Protein AF-S4P3V8-F1 (afdb_monomer)

Foldseek 3Di:
DDDDPDDPDDALVNLVVQLVVLVPPPDLVVSVVSLLVSLLVQQVVDDQVPDDLVCLVVVLVPGRNNVNVVVCVVVVHDCVSRPDPLVCNLPPPSCVVVNVDVSSVSSSVVSVVVVVVVVVVVVVVD

InterPro domains:
  IPR037624 Nuclear pore complex protein Nup133-like [PTHR13405] (1-109)

pLDDT: mean 87.95, std 13.76, range [42.38, 97.44]

Secondary structure (DSSP, 8-state):
--S-SS-----HHHHHHHHHHHTT---HHHHHHHHHHHHHHHHTTS--TT--TTSHHHHHHHSHHHHHHHHHHHTT--HHHHSPPHHHHHH-GGGHHHHT-HHHHHHHHHHHHHHHHHHHHHHHT-

Structure (mmCIF, N/CA/C/O backbone):
data_AF-S4P3V8-F1
#
_entry.id   AF-S4P3V8-F1
#
loop_
_atom_site.group_PDB
_atom_site.id
_atom_site.type_symbol
_atom_site.label_atom_id
_atom_site.label_alt_id
_atom_site.label_comp_id
_atom_site.label_asym_id
_atom_site.label_entity_id
_atom_site.label_seq_id
_atom_site.pdbx_PDB_ins_code
_atom_site.Cartn_x
_atom_site.Cartn_y
_atom_site.Cartn_z
_atom_site.occupancy
_atom_site.B_iso_or_equiv
_atom_site.auth_seq_id
_atom_site.auth_comp_id
_atom_site.auth_asym_id
_atom_site.auth_atom_id
_atom_site.pdbx_PDB_model_num
ATOM 1 N N . MET A 1 1 ? -31.208 15.461 -17.824 1.00 51.72 1 MET A N 1
ATOM 2 C CA . MET A 1 1 ? -31.104 14.233 -17.012 1.00 51.72 1 MET A CA 1
ATOM 3 C C . MET A 1 1 ? -30.528 13.162 -17.915 1.00 51.72 1 MET A C 1
ATOM 5 O O . MET A 1 1 ? -31.293 12.668 -18.715 1.00 51.72 1 MET A O 1
ATOM 9 N N . TYR A 1 2 ? -29.209 12.944 -17.899 1.00 42.38 2 TYR A N 1
ATOM 10 C CA . TYR A 1 2 ? -28.484 11.783 -18.448 1.00 42.38 2 TYR A CA 1
ATOM 11 C C . TYR A 1 2 ? -26.975 12.079 -18.335 1.00 42.38 2 TYR A C 1
ATOM 13 O O . TYR A 1 2 ? -26.560 13.144 -18.779 1.00 42.38 2 TYR A O 1
ATOM 21 N N . ILE A 1 3 ? -26.213 11.119 -17.784 1.00 50.22 3 ILE A N 1
ATOM 22 C CA . ILE A 1 3 ? -24.736 11.035 -17.735 1.00 50.22 3 ILE A CA 1
ATOM 23 C C . ILE A 1 3 ? -24.127 12.077 -16.775 1.00 50.22 3 ILE A C 1
ATOM 25 O O . ILE A 1 3 ? -24.077 13.255 -17.083 1.00 50.22 3 ILE A O 1
ATOM 29 N N . ASP A 1 4 ? -23.790 11.751 -15.527 1.00 47.47 4 ASP A N 1
ATOM 30 C CA . ASP A 1 4 ? -22.412 11.346 -15.214 1.00 47.47 4 ASP A CA 1
ATOM 31 C C . ASP A 1 4 ? -22.284 10.833 -13.759 1.00 47.47 4 ASP A C 1
ATOM 33 O O . ASP A 1 4 ? -21.608 11.408 -12.912 1.00 47.47 4 ASP A O 1
ATOM 37 N N . SER A 1 5 ? -23.008 9.771 -13.406 1.00 44.41 5 SER A N 1
ATOM 38 C CA . SER A 1 5 ? -22.823 9.092 -12.111 1.00 44.41 5 SER A CA 1
ATOM 39 C C . SER A 1 5 ? -21.960 7.829 -12.227 1.00 44.41 5 SER A C 1
ATOM 41 O O . SER A 1 5 ? -21.921 7.036 -11.291 1.00 44.41 5 SER A O 1
ATOM 43 N N . ALA A 1 6 ? -21.307 7.612 -13.377 1.00 44.28 6 A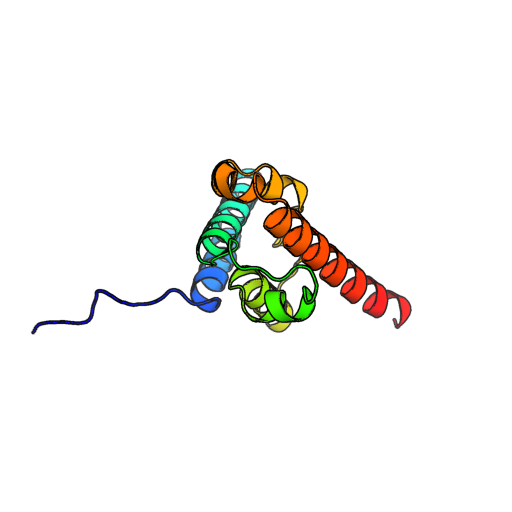LA A N 1
ATOM 44 C CA . ALA A 1 6 ? -20.673 6.339 -13.735 1.00 44.28 6 ALA A CA 1
ATOM 45 C C . ALA A 1 6 ? -19.133 6.347 -13.725 1.00 44.28 6 ALA A C 1
ATOM 47 O O . ALA A 1 6 ? -18.540 5.280 -13.847 1.00 44.28 6 ALA A O 1
ATOM 48 N N . SER A 1 7 ? -18.466 7.489 -13.539 1.00 51.22 7 SER A N 1
ATOM 49 C CA . SER A 1 7 ? -16.995 7.540 -13.566 1.00 51.22 7 SER A CA 1
ATOM 50 C C . SER A 1 7 ? -16.397 8.397 -12.459 1.00 51.22 7 SER A C 1
ATOM 52 O O . SER A 1 7 ? -15.510 9.211 -12.700 1.00 51.22 7 SER A O 1
ATOM 54 N N . ARG A 1 8 ? -16.834 8.210 -11.210 1.00 58.62 8 ARG A N 1
ATOM 55 C CA . ARG A 1 8 ? -16.026 8.695 -10.087 1.00 58.62 8 ARG A CA 1
ATOM 56 C C . ARG A 1 8 ? -14.835 7.746 -9.934 1.00 58.62 8 ARG A C 1
ATOM 58 O O . ARG A 1 8 ? -14.951 6.703 -9.294 1.00 58.62 8 ARG A O 1
ATOM 65 N N . SER A 1 9 ? -13.724 8.059 -10.602 1.00 75.31 9 SER A N 1
ATOM 66 C CA . SER A 1 9 ? -12.453 7.364 -10.389 1.00 75.31 9 SER A CA 1
ATOM 67 C C . SER A 1 9 ? -12.076 7.505 -8.919 1.00 75.31 9 SER A C 1
ATOM 69 O O . SER A 1 9 ? -12.047 8.625 -8.406 1.00 75.31 9 SER A O 1
ATOM 71 N N . LEU A 1 10 ? -11.831 6.384 -8.241 1.00 86.56 10 LEU A N 1
ATOM 72 C CA . LEU A 1 10 ? -11.329 6.428 -6.872 1.00 86.56 10 LEU A CA 1
ATOM 73 C C . LEU A 1 10 ? -9.954 7.092 -6.861 1.00 86.56 10 LEU A C 1
ATOM 75 O O . LEU A 1 10 ? -9.125 6.831 -7.733 1.00 86.56 10 LEU A O 1
ATOM 79 N N . THR A 1 11 ? -9.747 7.931 -5.860 1.00 92.75 11 THR A N 1
ATOM 80 C CA . THR A 1 11 ? -8.481 8.603 -5.571 1.00 92.75 11 THR A CA 1
ATOM 81 C C . THR A 1 11 ? -7.890 8.059 -4.277 1.00 92.75 11 THR A C 1
ATOM 83 O O . THR A 1 11 ? -8.594 7.449 -3.468 1.00 92.75 11 THR A O 1
ATOM 86 N N . GLU A 1 12 ? -6.616 8.336 -4.032 1.00 93.81 12 GLU A N 1
ATOM 87 C CA . GLU A 1 12 ? -5.928 8.072 -2.770 1.00 93.81 12 GLU A CA 1
ATOM 88 C C . GLU A 1 12 ? -6.706 8.631 -1.562 1.00 93.81 12 GLU A C 1
ATOM 90 O O . GLU A 1 12 ? -6.782 7.986 -0.519 1.00 93.81 12 GLU A O 1
ATOM 95 N N . TYR A 1 13 ? -7.410 9.758 -1.715 1.00 95.00 13 TYR A N 1
ATOM 96 C CA . TYR A 1 13 ? -8.252 10.336 -0.664 1.00 95.00 13 TYR A CA 1
ATOM 97 C C . TYR A 1 13 ? -9.471 9.478 -0.313 1.00 95.00 13 TYR A C 1
ATOM 99 O O . TYR A 1 13 ? -9.930 9.496 0.830 1.00 95.00 13 TYR A O 1
ATOM 107 N N . ASP A 1 14 ? -10.031 8.746 -1.276 1.00 95.62 14 ASP A N 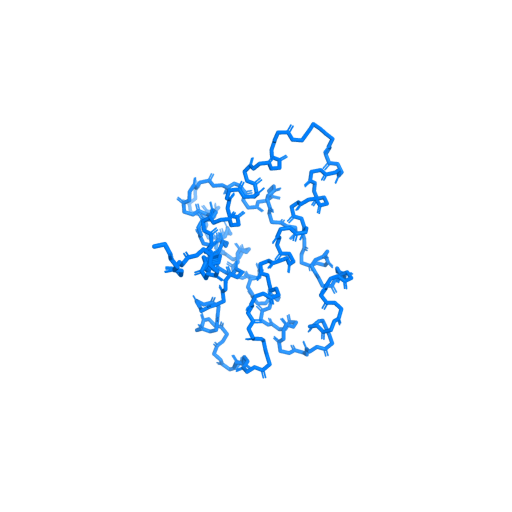1
ATOM 108 C CA . ASP A 1 14 ? -11.164 7.854 -1.021 1.00 95.62 14 ASP A CA 1
ATOM 109 C C . ASP A 1 14 ? -10.711 6.623 -0.226 1.00 95.62 14 ASP A C 1
ATOM 111 O O . ASP A 1 14 ? -11.390 6.214 0.719 1.00 95.62 14 ASP A O 1
ATOM 115 N N . TYR A 1 15 ? -9.526 6.092 -0.537 1.00 96.00 15 TYR A N 1
ATOM 116 C CA . TYR A 1 15 ? -8.904 5.024 0.245 1.00 96.00 15 TYR A CA 1
ATOM 117 C C . TYR A 1 15 ? -8.465 5.504 1.631 1.00 96.00 15 TYR A C 1
ATOM 119 O O . TYR A 1 15 ? -8.706 4.807 2.614 1.00 96.00 15 TYR A O 1
ATOM 127 N N . LYS A 1 16 ? -7.922 6.722 1.747 1.00 96.12 16 LYS A N 1
ATOM 128 C CA . LYS A 1 16 ? -7.586 7.332 3.040 1.00 96.12 16 LYS A CA 1
ATOM 129 C C . LYS A 1 16 ? -8.810 7.445 3.945 1.00 96.12 16 LYS A C 1
ATOM 131 O O . LYS A 1 16 ? -8.748 7.044 5.100 1.00 96.12 16 LYS A O 1
ATOM 136 N N . LYS A 1 17 ? -9.950 7.897 3.413 1.00 95.81 17 LYS A N 1
ATOM 137 C CA . LYS A 1 17 ? -11.216 7.907 4.167 1.00 95.81 17 LYS A CA 1
ATOM 138 C C . LYS A 1 17 ? -11.637 6.505 4.591 1.00 95.81 17 LYS A C 1
ATOM 140 O O . LYS A 1 17 ? -12.140 6.340 5.694 1.00 95.81 17 LYS A O 1
ATOM 145 N N . ALA A 1 18 ? -11.461 5.502 3.730 1.00 96.69 18 ALA A N 1
ATOM 146 C CA . ALA A 1 18 ? -11.769 4.121 4.087 1.00 96.69 18 ALA A CA 1
ATOM 147 C C . ALA A 1 18 ? -10.880 3.617 5.237 1.00 96.69 18 ALA A C 1
ATOM 149 O O . ALA A 1 18 ? -11.408 2.973 6.139 1.00 96.69 18 ALA A O 1
ATOM 150 N N . LEU A 1 19 ? -9.584 3.962 5.247 1.00 96.44 19 LEU A N 1
ATOM 151 C CA . LEU A 1 19 ? -8.681 3.690 6.373 1.00 96.44 19 LEU A CA 1
ATOM 152 C C . LEU A 1 19 ? -9.151 4.400 7.648 1.00 96.44 19 LEU A C 1
ATOM 154 O O . LEU A 1 19 ? -9.306 3.744 8.673 1.00 96.44 19 LEU A O 1
ATOM 158 N N . ASP A 1 20 ? -9.480 5.688 7.569 1.00 95.19 20 ASP A N 1
ATOM 159 C CA . ASP A 1 20 ? -9.942 6.477 8.723 1.00 95.19 20 ASP A CA 1
ATOM 160 C C . ASP A 1 20 ? -11.239 5.913 9.326 1.00 95.19 20 ASP A C 1
ATOM 162 O O . ASP A 1 20 ? -11.459 5.942 10.535 1.00 95.19 20 ASP A O 1
ATOM 166 N N . LEU A 1 21 ? -12.110 5.339 8.491 1.00 96.38 21 LEU A N 1
ATOM 167 C CA . LEU A 1 21 ? -13.326 4.676 8.958 1.00 96.38 21 LEU A CA 1
ATOM 168 C C . LEU A 1 21 ? -13.043 3.383 9.739 1.00 96.38 21 LEU A C 1
ATOM 170 O O . LEU A 1 21 ? -13.881 2.978 10.549 1.00 96.38 21 LEU A O 1
ATOM 174 N N . THR A 1 22 ? -11.889 2.739 9.532 1.00 96.06 22 THR A N 1
ATOM 175 C CA . THR A 1 22 ? -11.516 1.537 10.296 1.00 96.06 22 THR A CA 1
ATOM 176 C C . THR A 1 22 ? -11.239 1.850 11.765 1.00 96.06 22 THR A C 1
ATOM 178 O O . THR A 1 22 ? -11.510 1.010 12.619 1.00 96.06 22 THR A O 1
ATOM 181 N N . ASP A 1 23 ? -10.823 3.072 12.103 1.00 94.00 23 ASP A N 1
ATOM 182 C CA . ASP A 1 23 ? -10.496 3.450 13.484 1.00 94.00 23 ASP A CA 1
ATOM 183 C C . ASP A 1 23 ? -11.715 3.419 14.423 1.00 94.00 23 ASP A C 1
ATOM 185 O O . ASP A 1 23 ? -11.577 3.258 15.636 1.00 94.00 23 ASP A O 1
ATOM 189 N N . PHE A 1 24 ? -12.933 3.484 13.873 1.00 95.75 24 PHE A N 1
ATOM 190 C CA . PHE A 1 24 ? -14.178 3.350 14.638 1.00 95.75 24 PHE A CA 1
ATOM 191 C C . PHE A 1 24 ? -14.547 1.894 14.965 1.00 95.75 24 PHE A C 1
ATOM 193 O O . PHE A 1 24 ? -15.458 1.646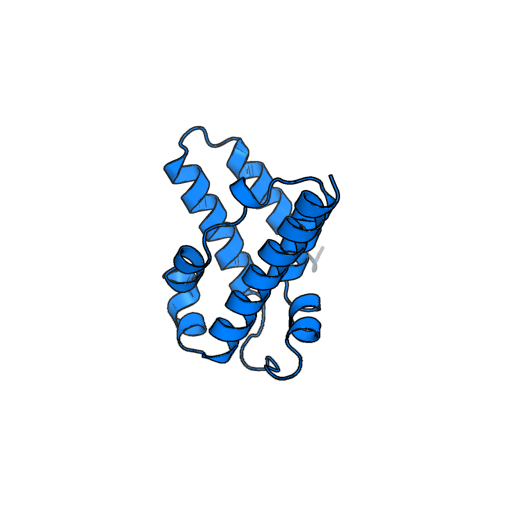 15.761 1.00 95.75 24 PHE A O 1
ATOM 200 N N . VAL A 1 25 ? -13.866 0.918 14.361 1.00 96.75 25 VAL A N 1
ATOM 201 C CA . VAL A 1 25 ? -14.067 -0.509 14.632 1.00 96.75 25 VAL A CA 1
ATOM 202 C C . VAL A 1 25 ? -13.382 -0.839 15.951 1.00 96.75 25 VAL A C 1
ATOM 204 O O . VAL A 1 25 ? -12.175 -0.690 16.059 1.00 96.75 25 VAL A O 1
ATOM 207 N N . GLN A 1 26 ? -14.135 -1.264 16.968 1.00 95.75 26 GLN A N 1
ATOM 208 C CA . GLN A 1 26 ? -13.587 -1.541 18.308 1.00 95.75 26 GLN A CA 1
ATOM 209 C C . GLN A 1 26 ? -12.759 -2.831 18.365 1.00 95.75 26 GLN A C 1
ATOM 211 O O . GLN A 1 26 ? -11.786 -2.913 19.109 1.00 95.75 26 GLN A O 1
ATOM 216 N N . ASP A 1 27 ? -13.155 -3.825 17.576 1.00 97.44 27 ASP A N 1
ATOM 217 C CA . ASP A 1 27 ? -12.467 -5.106 17.456 1.00 97.44 27 ASP A CA 1
ATOM 218 C C . ASP A 1 27 ? -11.167 -4.927 16.657 1.00 97.44 27 ASP A C 1
ATOM 220 O O . ASP A 1 27 ? -11.207 -4.493 15.505 1.00 97.44 27 ASP A O 1
ATOM 224 N N . MET A 1 28 ? -10.025 -5.208 17.290 1.00 94.50 28 MET A N 1
ATOM 225 C CA . MET A 1 28 ? -8.703 -4.980 16.698 1.00 94.50 28 MET A CA 1
ATOM 226 C C . MET A 1 28 ? -8.435 -5.896 15.504 1.00 94.50 28 MET A C 1
ATOM 228 O O . MET A 1 28 ? -8.017 -5.409 14.462 1.00 94.50 28 MET A O 1
ATOM 232 N N . GLU A 1 29 ? -8.746 -7.187 15.619 1.00 95.19 29 GLU A N 1
ATOM 233 C CA . GLU A 1 29 ? -8.531 -8.159 14.542 1.00 95.19 29 GLU A CA 1
ATOM 234 C C . GLU A 1 29 ? -9.358 -7.771 13.314 1.00 95.19 29 GLU A C 1
ATOM 236 O O . GLU A 1 29 ? -8.840 -7.631 12.207 1.00 95.19 29 GLU A O 1
ATOM 241 N N . ARG A 1 30 ? -10.637 -7.444 13.527 1.00 95.75 30 ARG A N 1
ATOM 242 C CA . ARG A 1 30 ? -11.508 -6.973 12.449 1.00 95.75 30 ARG A CA 1
ATOM 243 C C . ARG A 1 30 ?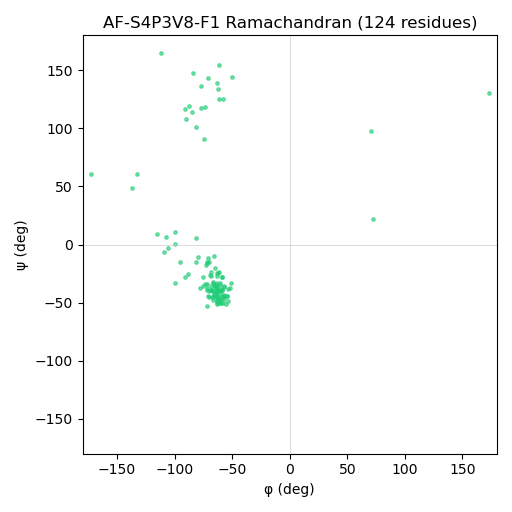 -11.045 -5.642 11.856 1.00 95.75 30 ARG A C 1
ATOM 245 O O . ARG A 1 30 ? -11.253 -5.400 10.665 1.00 95.75 30 ARG A O 1
ATOM 252 N N . ARG A 1 31 ? -10.488 -4.743 12.671 1.00 96.44 31 ARG A N 1
ATOM 253 C CA . ARG A 1 31 ? -9.935 -3.468 12.199 1.00 96.44 31 ARG A CA 1
ATOM 254 C C . ARG A 1 31 ? -8.762 -3.719 11.258 1.00 96.44 31 ARG A C 1
ATOM 256 O O . ARG A 1 31 ? -8.747 -3.155 10.164 1.00 96.44 31 ARG A O 1
ATOM 263 N N . ASP A 1 32 ? -7.838 -4.584 11.652 1.00 95.50 32 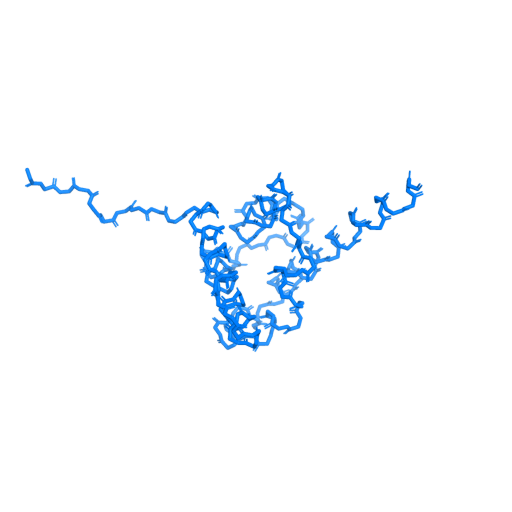ASP A N 1
ATOM 264 C CA . ASP A 1 32 ? -6.638 -4.893 10.877 1.00 95.50 32 ASP A CA 1
ATOM 265 C C . ASP A 1 32 ? -6.984 -5.646 9.584 1.00 95.50 32 ASP A C 1
ATOM 267 O O . ASP A 1 32 ? -6.496 -5.281 8.512 1.00 95.50 32 ASP A O 1
ATOM 271 N N . GLU A 1 33 ? -7.948 -6.574 9.624 1.00 95.94 33 GLU A N 1
ATOM 272 C CA . GLU A 1 33 ? -8.505 -7.199 8.416 1.00 95.94 33 GLU A CA 1
ATOM 273 C C . GLU A 1 33 ? -9.087 -6.166 7.436 1.00 95.94 33 GLU A C 1
ATOM 275 O O . GLU A 1 33 ? -8.884 -6.248 6.221 1.00 95.94 33 GLU A O 1
ATOM 280 N N . LEU A 1 34 ? -9.844 -5.185 7.939 1.00 96.88 34 LEU A N 1
ATOM 281 C CA . LEU A 1 34 ? -10.433 -4.145 7.096 1.00 96.88 34 LEU A CA 1
ATOM 282 C C . LEU A 1 34 ? -9.361 -3.233 6.499 1.00 96.88 34 LEU A C 1
ATOM 284 O O . LEU A 1 34 ? -9.464 -2.887 5.321 1.00 96.88 34 LEU A O 1
ATOM 288 N N . ARG A 1 35 ? -8.326 -2.885 7.267 1.00 97.00 35 ARG A N 1
ATOM 289 C CA . ARG A 1 35 ? -7.179 -2.117 6.766 1.00 97.00 35 ARG A CA 1
ATOM 290 C C . ARG A 1 35 ? -6.473 -2.876 5.650 1.00 97.00 35 ARG A C 1
ATOM 292 O O . ARG A 1 35 ? -6.323 -2.320 4.561 1.00 97.00 35 ARG A O 1
ATOM 299 N N . LEU A 1 36 ? -6.146 -4.154 5.858 1.00 97.19 36 LEU A N 1
ATOM 300 C CA . LEU A 1 36 ? -5.541 -5.005 4.829 1.00 97.19 36 LEU A CA 1
ATOM 301 C C . LEU A 1 36 ? -6.385 -5.029 3.549 1.00 97.19 36 LEU A C 1
ATOM 303 O O . LEU A 1 36 ? -5.856 -4.842 2.452 1.00 97.19 36 LEU A O 1
ATOM 307 N N . ARG A 1 37 ? -7.710 -5.165 3.669 1.00 96.81 37 ARG A N 1
ATOM 308 C CA . ARG A 1 37 ? -8.622 -5.136 2.513 1.00 96.81 37 ARG A CA 1
ATOM 309 C C . ARG A 1 37 ? -8.605 -3.806 1.769 1.00 96.81 37 ARG A C 1
ATOM 311 O O . ARG A 1 37 ? -8.673 -3.810 0.539 1.00 96.81 37 ARG A O 1
ATOM 318 N N . VAL A 1 38 ? -8.531 -2.678 2.478 1.00 97.00 38 VAL A N 1
ATOM 319 C CA . VAL A 1 38 ? -8.431 -1.347 1.857 1.00 97.00 38 VAL A CA 1
ATOM 320 C C . VAL A 1 38 ? -7.128 -1.230 1.064 1.00 97.00 38 VAL A C 1
ATOM 322 O O . VAL A 1 38 ? -7.171 -0.835 -0.102 1.00 97.00 38 VAL A O 1
ATOM 325 N N . TRP A 1 39 ? -5.999 -1.658 1.634 1.00 97.00 39 TRP A N 1
ATOM 326 C CA . TRP A 1 39 ? -4.707 -1.677 0.941 1.00 97.00 39 TRP A CA 1
ATOM 327 C C . TRP A 1 39 ? -4.701 -2.615 -0.271 1.00 97.00 39 TRP A C 1
ATOM 329 O O . TRP A 1 39 ? -4.312 -2.200 -1.361 1.00 97.00 39 TRP A O 1
ATOM 339 N N . CYS A 1 40 ? -5.238 -3.831 -0.148 1.00 96.50 40 CYS A N 1
ATOM 340 C CA . CYS A 1 40 ? -5.364 -4.758 -1.277 1.00 96.50 40 CYS A CA 1
ATOM 341 C C . CYS A 1 40 ? -6.286 -4.209 -2.379 1.00 96.50 40 CYS A C 1
ATOM 343 O O . CYS A 1 40 ? -6.053 -4.406 -3.572 1.00 96.50 40 CYS A O 1
ATOM 345 N N . ALA A 1 41 ? -7.363 -3.512 -2.011 1.00 95.19 41 ALA A N 1
ATOM 346 C CA . ALA A 1 41 ? -8.237 -2.842 -2.971 1.00 95.19 41 ALA A CA 1
ATOM 347 C C . ALA A 1 41 ? -7.572 -1.633 -3.644 1.00 95.19 41 ALA A C 1
ATOM 349 O O . ALA A 1 41 ? -7.970 -1.280 -4.754 1.00 95.19 41 ALA A O 1
ATOM 350 N N . CYS A 1 42 ? -6.605 -0.998 -2.982 1.00 94.88 42 CYS A N 1
ATOM 351 C CA . CYS A 1 42 ? -5.778 0.063 -3.542 1.00 94.88 42 CYS A CA 1
ATOM 352 C C . CYS A 1 42 ? -4.783 -0.517 -4.558 1.00 94.88 42 CYS A C 1
ATOM 354 O O . CYS A 1 42 ? -4.817 -0.140 -5.724 1.00 94.88 42 CYS A O 1
ATOM 356 N N . ILE A 1 43 ? -4.014 -1.535 -4.157 1.00 95.19 43 ILE A N 1
ATOM 357 C CA . ILE A 1 43 ? -3.013 -2.218 -4.992 1.00 95.19 43 ILE A CA 1
ATOM 358 C C . ILE A 1 43 ? -3.610 -2.737 -6.304 1.00 95.19 43 ILE A C 1
ATOM 360 O O . ILE A 1 43 ? -3.034 -2.550 -7.370 1.00 95.19 43 ILE A O 1
ATOM 364 N N . ARG A 1 44 ? -4.794 -3.357 -6.262 1.00 93.69 44 ARG A N 1
ATOM 365 C CA . ARG A 1 44 ? -5.447 -3.912 -7.464 1.00 93.69 44 ARG A CA 1
ATOM 366 C C . ARG A 1 44 ? -5.885 -2.873 -8.494 1.00 93.69 44 ARG A C 1
ATOM 368 O O . ARG A 1 44 ? -6.340 -3.256 -9.569 1.00 93.69 44 ARG A O 1
ATOM 375 N N . ARG A 1 45 ? -5.848 -1.579 -8.166 1.00 91.31 45 ARG A N 1
ATOM 376 C CA . ARG A 1 45 ? -6.175 -0.524 -9.135 1.00 91.31 45 ARG A CA 1
ATOM 377 C C . ARG A 1 45 ? -5.069 -0.290 -10.138 1.00 91.31 45 ARG A C 1
ATOM 379 O O . ARG A 1 45 ? -5.367 0.170 -11.237 1.00 91.31 45 ARG A O 1
ATOM 386 N N . ASP A 1 46 ? -3.840 -0.559 -9.739 1.00 91.12 46 ASP A N 1
ATOM 387 C CA . ASP A 1 46 ? -2.687 -0.292 -10.567 1.00 91.12 46 ASP A CA 1
ATOM 388 C C . ASP A 1 46 ? -2.446 -1.435 -11.551 1.00 91.12 46 ASP A C 1
ATOM 390 O O . ASP A 1 46 ? -2.699 -2.607 -11.261 1.00 91.12 46 ASP A O 1
ATOM 394 N N . ASP A 1 47 ? -1.922 -1.081 -12.722 1.00 89.69 47 ASP A N 1
ATOM 395 C CA . ASP A 1 47 ? -1.333 -2.060 -13.623 1.00 89.69 47 ASP A CA 1
ATOM 396 C C . ASP A 1 47 ? 0.125 -2.303 -13.213 1.00 89.69 47 ASP A C 1
ATOM 398 O O . ASP A 1 47 ? 0.986 -1.414 -13.271 1.00 89.69 47 ASP A O 1
ATOM 402 N N . TRP A 1 48 ? 0.384 -3.528 -12.764 1.00 91.50 48 TRP A N 1
ATOM 403 C CA . TRP A 1 48 ? 1.704 -4.002 -12.351 1.00 91.50 48 TRP A CA 1
ATOM 404 C C . TRP A 1 48 ? 2.437 -4.738 -13.474 1.00 91.50 48 TRP A C 1
ATOM 406 O O . TRP A 1 48 ? 3.653 -4.926 -13.414 1.00 91.50 48 TRP A O 1
ATOM 416 N N . SER A 1 49 ? 1.715 -5.124 -14.531 1.00 87.62 49 SER A N 1
ATOM 417 C CA . SER A 1 49 ? 2.244 -5.942 -15.621 1.00 87.62 49 SER A CA 1
ATOM 418 C C . SER A 1 49 ? 3.240 -5.195 -16.510 1.00 87.62 49 SER A C 1
ATOM 420 O O . SER A 1 49 ? 3.946 -5.819 -17.304 1.00 87.62 49 SER A O 1
ATOM 422 N N . THR A 1 50 ? 3.333 -3.874 -16.368 1.00 87.06 50 THR A N 1
ATOM 423 C CA . THR A 1 50 ? 4.248 -3.006 -17.117 1.00 87.06 50 THR A CA 1
ATOM 424 C C . THR A 1 50 ? 5.294 -2.332 -16.229 1.00 87.06 50 THR A C 1
ATOM 426 O O . THR A 1 50 ? 6.010 -1.461 -16.717 1.00 87.06 50 THR A O 1
ATOM 429 N N . CYS A 1 51 ? 5.402 -2.712 -14.949 1.00 90.00 51 CYS A N 1
ATOM 430 C CA . CYS A 1 51 ? 6.356 -2.095 -14.028 1.00 90.00 51 CYS A CA 1
ATOM 431 C C . CYS A 1 51 ? 7.807 -2.302 -14.470 1.00 90.00 51 CYS A C 1
ATOM 433 O O . CYS A 1 51 ? 8.237 -3.424 -14.766 1.00 90.00 51 CYS A O 1
ATOM 435 N N . ARG A 1 52 ? 8.577 -1.214 -14.431 1.00 89.62 52 ARG A N 1
ATOM 436 C CA . ARG A 1 52 ? 10.017 -1.188 -14.683 1.00 89.62 52 ARG A CA 1
ATOM 437 C C . ARG A 1 52 ? 10.801 -1.405 -13.393 1.00 89.62 52 ARG A C 1
ATOM 439 O O . ARG A 1 52 ? 10.873 -0.539 -12.528 1.00 89.62 52 ARG A O 1
ATOM 446 N N . VAL A 1 53 ? 11.406 -2.582 -13.267 1.00 89.81 53 VAL A N 1
ATOM 447 C CA . VAL A 1 53 ? 12.224 -2.955 -12.097 1.00 89.81 53 VAL A CA 1
ATOM 448 C C . VAL A 1 53 ? 13.576 -2.236 -12.042 1.00 89.81 53 VAL A C 1
ATOM 450 O O . VAL A 1 53 ? 14.203 -2.201 -10.991 1.00 89.81 53 VAL A O 1
ATOM 453 N N . ASP A 1 54 ? 14.032 -1.667 -13.157 1.00 91.38 54 ASP A N 1
ATOM 454 C CA . ASP A 1 54 ? 15.259 -0.871 -13.274 1.00 91.38 54 ASP A CA 1
ATOM 455 C C . ASP A 1 54 ? 15.084 0.587 -12.818 1.00 91.38 54 ASP A C 1
ATOM 457 O O . ASP A 1 54 ? 16.076 1.261 -12.544 1.00 91.38 54 ASP A O 1
ATOM 461 N N . ALA A 1 55 ? 13.840 1.054 -12.681 1.00 91.94 55 ALA A N 1
ATOM 462 C CA . ALA A 1 55 ? 13.491 2.380 -12.173 1.00 91.94 55 ALA A CA 1
ATOM 463 C C . ALA A 1 55 ? 12.377 2.293 -11.104 1.00 91.94 55 ALA A C 1
ATOM 465 O O . ALA A 1 55 ? 11.292 2.847 -11.290 1.00 91.94 55 ALA A O 1
ATOM 466 N N . PRO A 1 56 ? 12.612 1.592 -9.976 1.00 90.56 56 PRO A N 1
ATOM 467 C CA . PRO A 1 56 ? 11.561 1.297 -9.002 1.00 90.56 56 PRO A CA 1
ATOM 468 C C . PRO A 1 56 ? 11.018 2.551 -8.306 1.00 90.56 56 PRO A C 1
ATOM 470 O O . PRO A 1 56 ? 9.820 2.633 -8.060 1.00 90.56 56 PRO A O 1
ATOM 473 N N . ALA A 1 57 ? 11.870 3.549 -8.048 1.00 89.81 57 ALA A N 1
ATOM 474 C CA . ALA A 1 57 ? 11.458 4.818 -7.448 1.00 89.81 57 ALA A CA 1
ATOM 475 C C . ALA A 1 57 ? 10.480 5.604 -8.341 1.00 89.81 57 ALA A C 1
ATOM 477 O O . ALA A 1 57 ? 9.537 6.204 -7.829 1.00 89.81 57 ALA A O 1
ATOM 478 N N . ASP A 1 58 ? 10.671 5.561 -9.664 1.00 90.44 58 ASP A N 1
ATOM 479 C CA . ASP A 1 58 ? 9.762 6.203 -10.618 1.00 90.44 58 ASP A CA 1
ATOM 480 C C . ASP A 1 58 ? 8.422 5.460 -10.658 1.00 90.44 58 ASP A C 1
ATOM 482 O O . ASP A 1 58 ? 7.366 6.083 -10.594 1.00 90.44 58 ASP A O 1
ATOM 486 N N . GLU A 1 59 ? 8.451 4.120 -10.706 1.00 92.19 59 GLU A N 1
ATOM 487 C CA . GLU A 1 59 ? 7.223 3.317 -10.674 1.00 92.19 59 GLU A CA 1
ATOM 488 C C . GLU A 1 59 ? 6.415 3.582 -9.408 1.00 92.19 59 GLU A C 1
ATOM 490 O O . GLU A 1 59 ? 5.192 3.662 -9.489 1.00 92.19 59 GLU A O 1
ATOM 495 N N . MET A 1 60 ? 7.077 3.744 -8.256 1.00 91.25 60 MET A N 1
ATOM 496 C CA . MET A 1 60 ? 6.396 4.011 -6.993 1.00 91.25 60 MET A CA 1
ATOM 497 C C . MET A 1 60 ? 5.525 5.266 -7.068 1.00 91.25 60 MET A C 1
ATOM 499 O O . MET A 1 60 ? 4.359 5.204 -6.693 1.00 91.25 60 MET A O 1
ATOM 503 N N . GLN A 1 61 ? 6.041 6.372 -7.608 1.00 87.75 61 GLN A N 1
ATOM 504 C CA . GLN A 1 61 ? 5.318 7.652 -7.653 1.00 87.75 61 GLN A CA 1
ATOM 505 C C . GLN A 1 61 ? 3.983 7.566 -8.411 1.00 87.75 61 GLN A C 1
ATOM 507 O O . GLN A 1 61 ? 3.035 8.289 -8.094 1.00 87.75 61 GLN A O 1
ATOM 512 N N . ASP A 1 62 ? 3.885 6.651 -9.376 1.00 88.69 62 ASP A N 1
ATOM 513 C CA . ASP A 1 62 ? 2.705 6.506 -10.223 1.00 88.69 62 ASP A CA 1
ATOM 514 C C . ASP A 1 62 ? 1.640 5.557 -9.638 1.00 88.69 62 ASP A C 1
ATOM 516 O O . ASP A 1 62 ? 0.448 5.710 -9.945 1.00 88.69 62 ASP A O 1
ATOM 520 N N . LYS A 1 63 ? 2.009 4.597 -8.771 1.00 92.81 63 LYS A N 1
ATOM 521 C CA . LYS A 1 63 ? 1.033 3.624 -8.238 1.00 92.81 63 LYS A CA 1
ATOM 522 C C . LYS A 1 63 ? 0.162 4.235 -7.144 1.00 92.81 63 LYS A C 1
ATOM 524 O O . LYS A 1 63 ? 0.636 4.901 -6.223 1.00 92.81 63 LYS A O 1
ATOM 529 N N . MET A 1 64 ? -1.135 3.946 -7.206 1.00 94.44 64 MET A N 1
ATOM 530 C CA . MET A 1 64 ? -2.131 4.339 -6.211 1.00 94.44 64 MET A CA 1
ATOM 531 C C . MET A 1 64 ? -1.736 3.899 -4.796 1.00 94.44 64 MET A C 1
ATOM 533 O O . MET A 1 64 ? -1.934 4.658 -3.849 1.00 94.44 64 MET A O 1
ATOM 537 N N . PHE A 1 65 ? -1.147 2.706 -4.654 1.00 94.94 65 PHE A N 1
ATOM 538 C CA . PHE A 1 65 ? -0.666 2.197 -3.366 1.00 94.94 65 PHE A CA 1
ATOM 539 C C . PHE A 1 65 ? 0.317 3.156 -2.677 1.00 94.94 65 PHE A C 1
ATOM 541 O O . PHE A 1 65 ? 0.104 3.524 -1.522 1.00 94.94 65 PHE A O 1
ATOM 548 N N . PHE A 1 66 ? 1.352 3.605 -3.387 1.00 94.75 66 PHE A N 1
ATOM 549 C CA . PHE A 1 66 ? 2.370 4.491 -2.818 1.00 94.75 66 PHE A CA 1
ATOM 550 C C . PHE A 1 66 ? 1.862 5.921 -2.661 1.00 94.75 66 PHE A C 1
ATOM 552 O O . PHE A 1 66 ? 2.127 6.541 -1.640 1.00 94.75 66 PHE A O 1
ATOM 559 N N . ARG A 1 67 ? 1.020 6.411 -3.580 1.00 95.12 67 ARG A N 1
ATOM 560 C CA . ARG A 1 67 ? 0.349 7.710 -3.398 1.00 95.12 67 ARG A CA 1
ATOM 561 C C . ARG A 1 67 ? -0.526 7.748 -2.144 1.00 95.12 67 ARG A C 1
ATOM 563 O O . ARG A 1 67 ? -0.564 8.758 -1.446 1.00 95.12 67 ARG A O 1
ATOM 570 N N . LEU A 1 68 ? -1.219 6.652 -1.831 1.00 96.00 68 LEU A N 1
ATOM 571 C CA . LEU A 1 68 ? -1.954 6.517 -0.573 1.00 96.00 68 LEU A CA 1
ATOM 572 C C . LEU A 1 68 ? -1.008 6.494 0.633 1.00 96.00 68 LEU A C 1
ATOM 574 O O . LEU A 1 68 ? -1.310 7.131 1.639 1.00 96.00 68 LEU A O 1
ATOM 578 N N . LEU A 1 69 ? 0.116 5.786 0.535 1.00 94.69 69 LEU A N 1
ATOM 579 C CA . LEU A 1 69 ? 1.130 5.731 1.586 1.00 94.69 69 LEU A CA 1
ATOM 580 C C . LEU A 1 69 ? 1.685 7.127 1.901 1.00 94.69 69 LEU A C 1
ATOM 582 O O . LEU A 1 69 ? 1.647 7.551 3.058 1.00 94.69 69 LEU A O 1
ATOM 586 N N . ASP A 1 70 ? 2.089 7.868 0.871 1.00 93.31 70 ASP A N 1
ATOM 587 C CA . ASP A 1 70 ? 2.563 9.248 0.981 1.00 93.31 70 ASP A CA 1
ATOM 588 C C . ASP A 1 70 ? 1.490 10.158 1.583 1.00 93.31 70 ASP A C 1
ATOM 590 O O . ASP A 1 70 ? 1.777 10.967 2.464 1.00 93.31 70 ASP A O 1
ATOM 594 N N . LEU A 1 71 ? 0.230 10.004 1.160 1.00 95.00 71 LEU A N 1
ATOM 595 C CA . LEU A 1 71 ? -0.883 10.773 1.709 1.00 95.00 71 LEU A CA 1
ATOM 596 C C . LEU A 1 71 ? -1.107 10.478 3.199 1.00 95.00 71 LEU A C 1
ATOM 598 O O . LEU A 1 71 ? -1.332 11.408 3.976 1.00 95.00 71 LEU A O 1
ATOM 602 N N . VAL A 1 72 ? -1.064 9.207 3.613 1.00 94.50 72 VAL A N 1
ATOM 603 C CA . VAL A 1 72 ? -1.191 8.822 5.028 1.00 94.50 72 VAL A CA 1
ATOM 604 C C . VAL A 1 72 ? -0.073 9.466 5.843 1.00 94.50 72 VAL A C 1
ATOM 606 O O . VAL A 1 72 ? -0.367 10.095 6.861 1.00 94.50 72 VAL A O 1
ATOM 609 N N . HIS A 1 73 ? 1.170 9.378 5.366 1.00 91.19 73 HIS A N 1
ATOM 610 C CA . HIS A 1 73 ? 2.325 9.986 6.018 1.00 91.19 73 HIS A CA 1
ATOM 611 C C . HIS A 1 73 ? 2.197 11.516 6.115 1.00 91.19 73 HIS A C 1
ATOM 613 O O . HIS A 1 73 ? 2.312 12.084 7.201 1.00 91.19 73 HIS A O 1
ATOM 619 N N . LEU A 1 74 ? 1.866 12.188 5.007 1.00 92.69 74 LEU A N 1
ATOM 620 C CA . LEU A 1 74 ? 1.705 13.645 4.931 1.00 92.69 74 LEU A CA 1
ATOM 621 C C . LEU A 1 74 ? 0.604 14.168 5.865 1.00 92.69 74 LEU A C 1
ATOM 623 O O . LEU A 1 74 ? 0.713 15.265 6.410 1.00 92.69 74 LEU A O 1
ATOM 627 N N . MET A 1 75 ? -0.465 13.393 6.054 1.00 92.81 75 MET A N 1
ATOM 628 C CA . MET A 1 75 ? -1.565 13.740 6.957 1.00 92.81 75 MET A CA 1
ATOM 629 C C . MET A 1 75 ? -1.272 13.416 8.433 1.00 92.81 75 MET A C 1
ATOM 631 O O . MET A 1 75 ? -2.166 13.571 9.265 1.00 92.81 75 MET A O 1
ATOM 635 N N . GLY A 1 76 ? -0.052 12.981 8.768 1.00 87.12 76 GLY A N 1
ATOM 636 C CA . GLY A 1 76 ? 0.347 12.628 10.132 1.00 87.12 76 GLY A CA 1
ATOM 637 C C . GLY A 1 76 ? -0.258 11.315 10.630 1.00 87.12 76 GLY A C 1
ATOM 638 O O . GLY A 1 76 ? -0.393 11.123 11.836 1.00 87.12 76 GLY A O 1
ATOM 639 N N . GLY A 1 77 ? -0.676 10.435 9.715 1.00 87.81 77 GLY A N 1
ATOM 640 C CA . GLY A 1 77 ? -1.124 9.092 10.056 1.00 87.81 77 GLY A CA 1
ATOM 641 C C . GLY A 1 77 ? 0.045 8.215 10.495 1.00 87.81 77 GLY A C 1
ATOM 642 O O . GLY A 1 77 ? 1.143 8.303 9.945 1.00 87.81 77 GLY A O 1
ATOM 643 N N . ASP A 1 78 ? -0.207 7.348 11.471 1.00 89.50 78 ASP A N 1
ATOM 644 C CA . ASP A 1 78 ? 0.791 6.400 11.954 1.00 89.50 78 ASP A CA 1
ATOM 645 C C . ASP A 1 78 ? 0.850 5.177 11.029 1.00 89.50 78 ASP A C 1
ATOM 647 O O . ASP A 1 78 ? -0.004 4.287 11.082 1.00 89.50 78 ASP A O 1
ATOM 651 N N . LEU A 1 79 ? 1.855 5.152 10.152 1.00 89.81 79 LEU A N 1
ATOM 652 C CA . LEU A 1 79 ? 2.080 4.032 9.243 1.00 89.81 79 LEU A CA 1
ATOM 653 C C . LEU A 1 79 ? 2.405 2.728 9.981 1.00 89.81 79 LEU A C 1
ATOM 655 O O . LEU A 1 79 ? 2.112 1.679 9.425 1.00 89.81 79 LEU A O 1
ATOM 659 N N . GLU A 1 80 ? 2.925 2.747 11.214 1.00 87.50 80 GLU A N 1
ATOM 660 C CA . GLU A 1 80 ? 3.148 1.507 11.979 1.00 87.50 80 GLU A CA 1
ATOM 661 C C . GLU A 1 80 ? 1.835 0.824 12.353 1.00 87.50 80 GLU A C 1
ATOM 663 O O . GLU A 1 80 ? 1.756 -0.401 12.419 1.00 87.50 80 GLU A O 1
ATOM 668 N N . LEU A 1 81 ? 0.795 1.625 12.586 1.00 89.19 81 LEU A N 1
ATOM 669 C CA . LEU A 1 81 ? -0.530 1.133 12.948 1.00 89.19 81 LEU A CA 1
ATOM 670 C C . LEU A 1 81 ? -1.425 0.900 11.731 1.00 89.19 81 LEU A C 1
ATOM 672 O O . LEU A 1 81 ? -2.367 0.113 11.816 1.00 89.19 81 LEU A O 1
ATOM 676 N N . LEU A 1 82 ? -1.204 1.635 10.639 1.00 92.81 82 LEU A N 1
ATOM 677 C CA . LEU A 1 82 ? -2.087 1.636 9.472 1.00 92.81 82 LEU A CA 1
ATOM 678 C C . LEU A 1 82 ? -1.596 0.753 8.327 1.00 92.81 82 LEU A C 1
ATOM 680 O O . LEU A 1 82 ? -2.440 0.238 7.587 1.00 92.81 82 LEU A O 1
ATOM 684 N N . LEU A 1 83 ? -0.281 0.618 8.136 1.00 94.56 83 LEU A N 1
ATOM 685 C CA . LEU A 1 83 ? 0.299 -0.179 7.061 1.00 94.56 83 LEU A CA 1
ATOM 686 C C . LEU A 1 83 ? 0.450 -1.633 7.536 1.00 94.56 83 LEU A C 1
ATOM 688 O O . LEU A 1 83 ? 1.182 -1.884 8.492 1.00 94.56 83 LEU A O 1
ATOM 692 N N . PRO A 1 84 ? -0.210 -2.606 6.884 1.00 95.44 84 PRO A N 1
ATOM 693 C CA . PRO A 1 84 ? -0.024 -4.012 7.204 1.00 95.44 84 PRO A CA 1
ATOM 694 C C . PRO A 1 84 ? 1.429 -4.440 6.970 1.00 95.44 84 PRO A C 1
ATOM 696 O O . PRO A 1 84 ? 2.097 -3.874 6.098 1.00 95.44 84 PRO A O 1
ATOM 699 N N . PRO A 1 85 ? 1.914 -5.477 7.666 1.00 94.88 85 PRO A N 1
ATOM 700 C CA . PRO A 1 85 ? 3.160 -6.145 7.320 1.00 94.88 85 PRO A CA 1
ATOM 701 C C . PRO A 1 85 ? 3.218 -6.525 5.836 1.00 94.88 85 PRO A C 1
ATOM 703 O O . PRO A 1 85 ? 2.220 -6.945 5.246 1.00 94.88 85 PRO A O 1
ATOM 706 N N . VAL A 1 86 ? 4.406 -6.432 5.232 1.00 95.38 86 VAL A N 1
ATOM 707 C CA . VAL A 1 86 ? 4.599 -6.792 3.816 1.00 95.38 86 VAL A CA 1
ATOM 708 C C . VAL A 1 86 ? 4.171 -8.233 3.527 1.00 95.38 86 VAL A C 1
ATOM 710 O O . VAL A 1 86 ? 3.583 -8.505 2.484 1.00 95.38 86 VAL A O 1
ATOM 713 N N . GLU A 1 87 ? 4.401 -9.149 4.468 1.00 95.31 87 GLU A N 1
ATOM 714 C CA . GLU A 1 87 ? 4.013 -10.555 4.335 1.00 95.31 87 GLU A CA 1
ATOM 715 C C . GLU A 1 87 ? 2.490 -10.730 4.268 1.00 95.31 87 GLU A C 1
ATOM 717 O O . GLU A 1 87 ? 2.007 -11.550 3.489 1.00 95.31 87 GLU A O 1
ATOM 722 N N . ASP A 1 88 ? 1.716 -9.915 4.987 1.00 95.75 88 ASP A N 1
ATOM 723 C CA . ASP A 1 88 ? 0.251 -9.968 4.942 1.00 95.75 88 ASP A CA 1
ATOM 724 C C . ASP A 1 88 ? -0.272 -9.496 3.580 1.00 95.75 88 ASP A C 1
ATOM 726 O O . ASP A 1 88 ? -1.215 -10.071 3.041 1.00 95.75 88 ASP A O 1
ATOM 730 N N . ILE A 1 89 ? 0.382 -8.504 2.963 1.00 95.31 89 ILE A N 1
ATOM 731 C CA . ILE A 1 89 ? 0.081 -8.093 1.584 1.00 95.31 89 ILE A CA 1
ATOM 732 C C . ILE A 1 89 ? 0.443 -9.207 0.596 1.00 95.31 89 ILE A C 1
ATOM 734 O O . ILE A 1 89 ? -0.357 -9.555 -0.270 1.00 95.31 89 ILE A O 1
ATOM 738 N N . LEU A 1 90 ? 1.639 -9.784 0.714 1.00 94.38 90 LEU A N 1
ATOM 739 C CA . LEU A 1 90 ? 2.128 -10.803 -0.219 1.00 94.38 90 LEU A CA 1
ATOM 740 C C . LEU A 1 90 ? 1.427 -12.161 -0.068 1.00 94.38 90 LEU A C 1
ATOM 742 O O . LEU A 1 90 ? 1.524 -12.995 -0.964 1.00 94.38 90 LEU A O 1
ATOM 746 N N . THR A 1 91 ? 0.715 -12.390 1.034 1.00 95.06 91 THR A N 1
ATOM 747 C CA . THR A 1 91 ? -0.089 -13.601 1.260 1.00 95.06 91 THR A CA 1
ATOM 748 C C . THR A 1 91 ? -1.594 -13.360 1.134 1.00 95.06 91 THR A C 1
ATOM 750 O O . THR A 1 91 ? -2.370 -14.319 1.191 1.00 95.06 91 THR A O 1
ATOM 753 N N . ALA A 1 92 ? -2.022 -12.113 0.902 1.00 94.81 92 ALA A N 1
ATOM 754 C CA . ALA A 1 92 ? -3.427 -11.766 0.761 1.00 94.81 92 ALA A CA 1
ATOM 755 C C . ALA A 1 92 ? -4.066 -12.502 -0.435 1.00 94.81 92 ALA A C 1
ATOM 757 O O . ALA A 1 92 ? -3.597 -12.368 -1.574 1.00 94.81 92 ALA A O 1
ATOM 758 N N . PRO A 1 93 ? -5.173 -13.240 -0.230 1.00 92.69 93 PRO A N 1
ATOM 759 C CA . PRO A 1 93 ? -5.825 -13.985 -1.304 1.00 92.69 93 PRO A CA 1
ATOM 760 C C . PRO A 1 93 ? -6.361 -13.065 -2.409 1.00 92.69 93 PRO A C 1
ATOM 762 O O . PRO A 1 93 ? -6.419 -13.469 -3.569 1.00 92.69 93 PRO A O 1
ATOM 765 N N . GLU A 1 94 ? -6.704 -11.815 -2.087 1.00 92.12 94 GLU A N 1
ATOM 766 C CA . GLU A 1 94 ? -7.121 -10.803 -3.058 1.00 92.12 94 GLU A CA 1
ATOM 767 C C . GLU A 1 94 ? -6.028 -10.468 -4.079 1.00 92.12 94 GLU A C 1
ATOM 769 O O . GLU A 1 94 ? -6.351 -10.000 -5.171 1.00 92.12 94 GLU A O 1
ATOM 774 N N . LEU A 1 95 ? -4.755 -10.686 -3.736 1.00 93.81 95 LEU A N 1
ATOM 775 C CA . LEU A 1 95 ? -3.596 -10.339 -4.558 1.00 93.81 95 LEU A CA 1
ATOM 776 C C . LEU A 1 95 ? -2.917 -11.564 -5.180 1.00 93.81 95 LEU A C 1
ATOM 778 O O . LEU A 1 95 ? -1.889 -11.404 -5.829 1.00 93.81 95 LEU A O 1
ATOM 782 N N . ALA A 1 96 ? -3.488 -12.765 -5.044 1.00 91.19 96 ALA A N 1
ATOM 783 C CA . ALA A 1 96 ? -2.850 -14.023 -5.445 1.00 91.19 96 ALA A CA 1
ATOM 784 C C . ALA A 1 96 ? -2.318 -14.030 -6.895 1.00 91.19 96 ALA A C 1
ATOM 786 O O . ALA A 1 96 ? -1.246 -14.569 -7.159 1.00 91.19 96 ALA A O 1
ATOM 787 N N . GLU A 1 97 ? -3.031 -13.399 -7.834 1.00 90.69 97 GLU A N 1
ATOM 788 C CA . GLU A 1 97 ? -2.580 -13.279 -9.228 1.00 90.69 97 GLU A CA 1
ATOM 789 C C . GLU A 1 97 ? -1.378 -12.332 -9.372 1.00 90.69 97 GLU A C 1
ATOM 791 O O . GLU A 1 97 ? -0.431 -12.647 -10.091 1.00 90.69 97 GLU A O 1
ATOM 796 N N . LEU A 1 98 ? -1.369 -11.207 -8.650 1.00 91.81 98 LEU A N 1
ATOM 797 C CA . LEU A 1 98 ? -0.275 -10.227 -8.671 1.00 91.81 98 LEU A CA 1
ATOM 798 C C . LEU A 1 98 ? 0.975 -10.753 -7.963 1.00 91.81 98 LEU A C 1
ATOM 800 O O . LEU A 1 98 ? 2.084 -10.545 -8.437 1.00 91.81 98 LEU A O 1
ATOM 804 N N . VAL A 1 99 ? 0.794 -11.495 -6.871 1.00 90.12 99 VAL A N 1
ATOM 805 C CA . VAL A 1 99 ? 1.865 -12.177 -6.128 1.00 90.12 99 VAL A CA 1
ATOM 806 C C . VAL A 1 99 ? 2.585 -13.206 -7.010 1.00 90.12 99 VAL A C 1
ATOM 808 O O . VAL A 1 99 ? 3.756 -13.491 -6.811 1.00 90.12 99 VAL A O 1
ATOM 811 N N . SER A 1 100 ? 1.960 -13.733 -8.063 1.00 88.56 100 SER A N 1
ATOM 812 C CA . SER A 1 100 ? 2.691 -14.596 -9.001 1.00 88.56 100 SER A CA 1
ATOM 813 C C . SER A 1 100 ? 3.728 -13.844 -9.859 1.00 88.56 100 SER A C 1
ATOM 815 O O . SER A 1 100 ? 4.604 -14.478 -10.450 1.00 88.56 100 SER A O 1
ATOM 817 N N . ASP A 1 101 ? 3.663 -12.508 -9.914 1.00 92.56 101 ASP A N 1
ATOM 818 C CA . ASP A 1 101 ? 4.558 -11.658 -10.695 1.00 92.56 101 ASP A CA 1
ATOM 819 C C . ASP A 1 101 ? 5.795 -11.221 -9.876 1.00 92.56 101 ASP A C 1
ATOM 821 O O . ASP A 1 101 ? 5.677 -10.461 -8.906 1.00 92.56 101 ASP A O 1
ATOM 825 N N . PRO A 1 102 ? 7.019 -11.614 -10.281 1.00 91.25 102 PRO A N 1
ATOM 826 C CA . PRO A 1 102 ? 8.246 -11.201 -9.601 1.00 91.25 102 PRO A CA 1
ATOM 827 C C . PRO A 1 102 ? 8.451 -9.681 -9.549 1.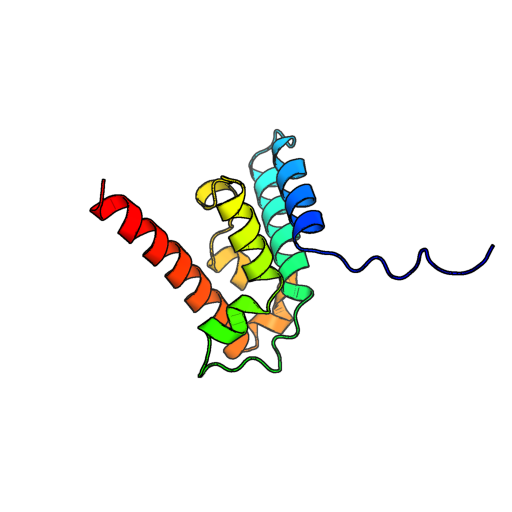00 91.25 102 PRO A C 1
ATOM 829 O O . PRO A 1 102 ? 9.100 -9.180 -8.631 1.00 91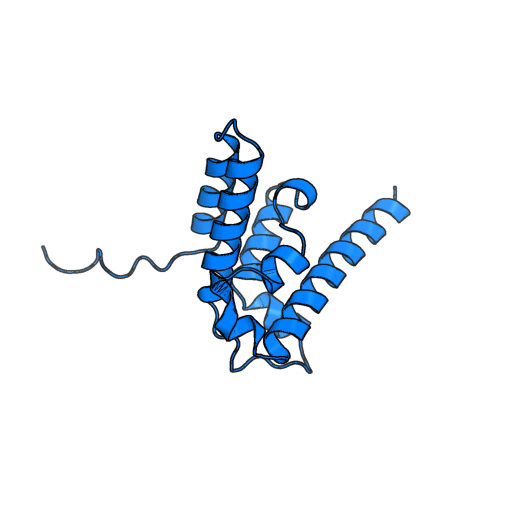.25 102 PRO A O 1
ATOM 832 N N . ARG A 1 103 ? 7.909 -8.935 -10.520 1.00 91.94 103 ARG A N 1
ATOM 833 C CA . ARG A 1 103 ? 8.027 -7.470 -10.582 1.00 91.94 103 ARG A CA 1
ATOM 834 C C . ARG A 1 103 ? 7.192 -6.819 -9.495 1.00 91.94 103 ARG A C 1
ATOM 836 O O . ARG A 1 103 ? 7.684 -5.930 -8.811 1.00 91.94 103 ARG A O 1
ATOM 843 N N . PHE A 1 104 ? 5.964 -7.301 -9.305 1.00 94.00 104 PHE A N 1
ATOM 844 C CA . PHE A 1 104 ? 5.102 -6.867 -8.209 1.00 94.00 104 PHE A CA 1
ATOM 845 C C . PHE A 1 104 ? 5.788 -7.106 -6.861 1.00 94.00 104 PHE A C 1
ATOM 847 O O . PHE A 1 104 ? 5.935 -6.175 -6.073 1.00 94.00 104 PHE A O 1
ATOM 854 N N . HIS A 1 105 ? 6.302 -8.322 -6.644 1.00 93.62 105 HIS A N 1
ATOM 855 C CA . HIS A 1 105 ? 7.062 -8.659 -5.440 1.00 93.62 105 HIS A CA 1
ATOM 856 C C . HIS A 1 105 ? 8.227 -7.705 -5.185 1.00 93.62 105 HIS A C 1
ATOM 858 O O . HIS A 1 105 ? 8.400 -7.240 -4.060 1.00 93.62 105 HIS A O 1
ATOM 864 N N . PHE A 1 106 ? 9.031 -7.441 -6.215 1.00 94.00 106 PHE A N 1
ATOM 865 C CA . PHE A 1 106 ? 10.195 -6.575 -6.100 1.00 94.00 106 PHE A CA 1
ATOM 866 C C . PHE A 1 106 ? 9.799 -5.140 -5.738 1.00 94.00 106 PHE A C 1
ATOM 868 O O . PHE A 1 106 ? 10.315 -4.605 -4.763 1.00 94.00 106 PHE A O 1
ATOM 875 N N . ILE A 1 107 ? 8.854 -4.541 -6.471 1.00 94.75 107 ILE A N 1
ATOM 876 C CA . ILE A 1 107 ? 8.436 -3.149 -6.249 1.00 94.75 107 ILE A CA 1
ATOM 877 C C . ILE A 1 107 ? 7.786 -2.971 -4.873 1.00 94.75 107 ILE A C 1
ATOM 879 O O . ILE A 1 107 ? 8.086 -1.999 -4.185 1.00 94.75 107 ILE A O 1
ATOM 883 N N . ILE A 1 108 ? 6.931 -3.905 -4.440 1.00 95.00 108 ILE A N 1
ATOM 884 C CA . ILE A 1 108 ? 6.313 -3.834 -3.110 1.00 95.00 108 ILE A CA 1
ATOM 885 C C . ILE A 1 108 ? 7.375 -3.927 -2.017 1.00 95.00 108 ILE A C 1
ATOM 887 O O . ILE A 1 108 ? 7.408 -3.066 -1.144 1.00 95.00 108 ILE A O 1
ATOM 891 N N . LYS A 1 109 ? 8.273 -4.918 -2.075 1.00 94.62 109 LYS A N 1
ATOM 892 C CA . LYS A 1 109 ? 9.337 -5.064 -1.069 1.00 94.62 109 LYS A CA 1
ATOM 893 C C . LYS A 1 109 ? 10.242 -3.839 -1.013 1.00 94.62 109 LYS A C 1
ATOM 895 O O . LYS A 1 109 ? 10.480 -3.323 0.072 1.00 94.62 109 LYS A O 1
ATOM 900 N N . TYR A 1 110 ? 10.657 -3.339 -2.175 1.00 94.12 110 TYR A N 1
ATOM 901 C CA . TYR A 1 110 ? 11.449 -2.117 -2.277 1.00 94.12 110 TYR A CA 1
ATOM 902 C C . TYR A 1 110 ? 10.739 -0.923 -1.627 1.00 94.12 110 TYR A C 1
ATOM 904 O O . TYR A 1 110 ? 11.336 -0.177 -0.860 1.00 94.12 110 TYR A O 1
ATOM 912 N N . GLY A 1 111 ? 9.435 -0.777 -1.864 1.00 93.00 111 GLY A N 1
ATOM 913 C CA . GLY A 1 111 ? 8.650 0.281 -1.245 1.00 93.00 111 GLY A CA 1
ATOM 914 C C . GLY A 1 111 ? 8.593 0.203 0.284 1.00 93.00 111 GLY A C 1
ATOM 915 O O . GLY A 1 111 ? 8.717 1.233 0.941 1.00 93.00 111 GLY A O 1
ATOM 916 N N . TYR A 1 112 ? 8.467 -0.998 0.860 1.00 94.31 112 TYR A N 1
ATOM 917 C CA . TYR A 1 112 ? 8.551 -1.192 2.315 1.00 94.31 112 TYR A CA 1
ATOM 918 C C . TYR A 1 112 ? 9.939 -0.835 2.861 1.00 94.31 112 TYR A C 1
ATOM 920 O O . TYR A 1 112 ? 10.036 -0.123 3.857 1.00 94.31 112 TYR A O 1
ATOM 928 N N . GLU A 1 113 ? 11.007 -1.245 2.173 1.00 92.81 113 GLU A N 1
ATOM 929 C CA . GLU A 1 113 ? 12.380 -0.8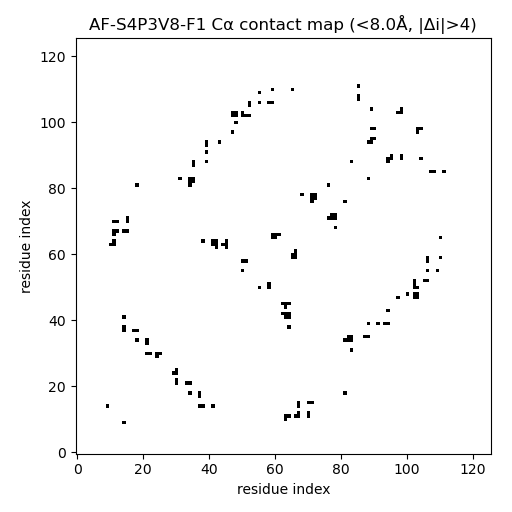78 2.542 1.00 92.81 113 GLU A CA 1
ATOM 930 C C . GLU A 1 113 ? 12.583 0.647 2.544 1.00 92.81 113 GLU A C 1
ATOM 932 O O . GLU A 1 113 ? 13.229 1.180 3.444 1.00 92.81 113 GLU A O 1
ATOM 937 N N . CYS A 1 114 ? 11.995 1.378 1.588 1.00 91.00 114 CYS A N 1
ATOM 938 C CA . CYS A 1 114 ? 12.039 2.843 1.567 1.00 91.00 114 CYS A CA 1
ATOM 939 C C . CYS A 1 114 ? 11.324 3.481 2.766 1.00 91.00 114 CYS A C 1
ATOM 941 O O . CYS A 1 114 ? 11.802 4.485 3.303 1.00 91.00 114 CYS A O 1
ATOM 943 N N . VAL A 1 115 ? 10.195 2.917 3.199 1.00 89.88 115 VAL A N 1
ATOM 944 C CA . VAL A 1 115 ? 9.461 3.395 4.381 1.00 89.88 115 VAL A CA 1
ATOM 945 C C . VAL A 1 115 ? 10.287 3.182 5.647 1.00 89.88 115 VAL A C 1
ATOM 947 O O . VAL A 1 115 ? 10.400 4.093 6.470 1.00 89.88 115 VAL A O 1
ATOM 950 N N . ASP A 1 116 ? 10.910 2.013 5.775 1.00 88.44 116 ASP A N 1
ATOM 951 C CA . A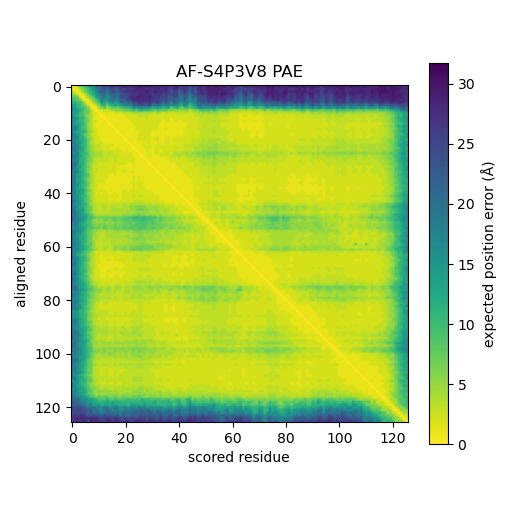SP A 1 116 ? 11.772 1.682 6.910 1.00 88.44 116 ASP A CA 1
ATOM 952 C C . ASP A 1 116 ? 13.049 2.537 6.930 1.00 88.44 116 ASP A C 1
ATOM 954 O O . ASP A 1 116 ? 13.459 3.020 7.987 1.00 88.44 116 ASP A O 1
ATOM 958 N N . ALA A 1 117 ? 13.656 2.796 5.767 1.00 86.19 117 ALA A N 1
ATOM 959 C CA . ALA A 1 117 ? 14.818 3.677 5.646 1.00 86.19 117 ALA A CA 1
ATOM 960 C C . ALA A 1 117 ? 14.483 5.118 6.060 1.00 86.19 117 ALA A C 1
ATOM 962 O O . ALA A 1 117 ? 15.162 5.689 6.913 1.00 86.19 117 ALA A O 1
ATOM 963 N N . THR A 1 118 ? 13.383 5.669 5.533 1.00 80.12 118 THR A N 1
ATOM 964 C CA . THR A 1 118 ? 12.910 7.023 5.875 1.00 80.12 118 THR A CA 1
ATOM 965 C C . THR A 1 118 ? 12.664 7.170 7.378 1.00 80.12 118 THR A C 1
ATOM 967 O O . THR A 1 118 ? 12.923 8.219 7.964 1.00 80.12 118 THR A O 1
ATOM 970 N N . ARG A 1 119 ? 12.187 6.106 8.031 1.00 73.44 119 ARG A N 1
ATOM 971 C CA . ARG A 1 119 ? 11.980 6.071 9.481 1.00 73.44 119 ARG A CA 1
ATOM 972 C C . ARG A 1 119 ? 13.294 6.122 10.258 1.00 73.44 119 ARG A C 1
ATOM 974 O O . ARG A 1 119 ? 13.388 6.875 11.226 1.00 73.44 119 ARG A O 1
ATOM 981 N N . ASN A 1 120 ? 14.289 5.338 9.852 1.00 69.25 120 ASN A N 1
ATOM 982 C CA . ASN A 1 120 ? 15.575 5.277 10.548 1.00 69.25 120 ASN A CA 1
ATOM 983 C C . ASN A 1 120 ? 16.329 6.617 10.486 1.00 69.25 120 ASN A C 1
ATOM 985 O O . ASN A 1 120 ? 16.888 7.036 11.498 1.00 69.25 120 ASN A O 1
ATOM 989 N N . ASP A 1 121 ? 16.244 7.339 9.365 1.00 63.97 121 ASP A N 1
ATOM 990 C CA . ASP A 1 121 ? 16.871 8.661 9.209 1.00 63.97 121 ASP A CA 1
ATOM 991 C C . ASP A 1 121 ? 16.300 9.714 10.185 1.00 63.97 121 ASP A C 1
ATOM 993 O O . ASP A 1 121 ? 17.016 10.595 10.672 1.00 63.97 121 ASP A O 1
ATOM 997 N N . ILE A 1 122 ? 15.010 9.617 10.530 1.00 57.94 122 ILE A N 1
ATOM 998 C CA . ILE A 1 122 ? 14.360 10.523 11.495 1.00 57.94 122 ILE A CA 1
ATOM 999 C C . ILE A 1 122 ? 14.831 10.234 12.932 1.00 57.94 122 ILE A C 1
ATOM 1001 O O . ILE A 1 122 ? 14.973 11.160 13.737 1.00 57.94 122 ILE A O 1
ATOM 1005 N N . ILE A 1 123 ? 15.100 8.965 13.253 1.00 58.09 123 ILE A N 1
ATOM 1006 C CA . ILE A 1 123 ? 15.508 8.530 14.597 1.00 58.09 123 ILE A CA 1
ATOM 1007 C C . ILE A 1 123 ? 16.985 8.854 14.863 1.00 58.09 123 ILE A C 1
ATOM 1009 O O . ILE A 1 123 ? 17.310 9.267 15.970 1.00 58.09 123 ILE A O 1
ATOM 1013 N N . GLU A 1 124 ? 17.878 8.738 13.873 1.00 53.03 124 GLU A N 1
ATOM 1014 C CA . GLU A 1 124 ? 19.306 9.071 14.055 1.00 53.03 124 GLU A CA 1
ATOM 1015 C C . GLU A 1 124 ? 19.583 10.582 14.181 1.00 53.03 124 GLU A C 1
ATOM 1017 O O . GLU A 1 124 ? 20.650 10.981 14.652 1.00 53.03 124 GLU A O 1
ATOM 1022 N N . THR A 1 125 ? 18.624 11.430 13.798 1.00 50.62 125 THR A N 1
ATOM 1023 C CA . THR A 1 125 ? 18.768 12.898 13.824 1.00 50.62 125 THR A CA 1
ATOM 1024 C C . THR A 1 125 ? 18.100 13.559 15.049 1.00 50.62 125 THR A C 1
ATOM 1026 O O . THR A 1 125 ? 18.152 14.785 15.180 1.00 50.62 125 THR A O 1
ATOM 1029 N N . SER A 1 126 ? 17.484 12.779 15.949 1.00 45.44 126 SER A N 1
ATOM 1030 C CA . SER A 1 126 ? 16.746 13.254 17.141 1.00 45.44 126 SER A CA 1
ATOM 1031 C C . SER A 1 126 ? 17.452 12.901 18.450 1.00 45.44 126 SER A C 1
ATOM 1033 O O . SER A 1 126 ? 17.443 13.756 19.366 1.00 45.44 126 SER A O 1
#

Solvent-accessible surface area (backbone atoms only — not comparable to full-atom values): 7581 Å² total; per-residue (Å²): 142,80,89,84,91,82,73,84,74,85,49,46,66,58,54,50,50,54,50,60,57,34,73,74,46,86,51,62,70,63,24,51,54,50,37,48,50,53,52,52,60,37,47,70,70,45,82,57,92,77,61,49,80,93,46,46,74,64,49,41,71,72,31,50,48,48,46,30,51,53,49,39,51,75,72,70,46,58,57,85,82,61,50,70,58,69,66,58,60,66,65,31,76,94,37,54,75,53,55,70,34,69,58,44,51,50,49,52,52,52,52,52,52,52,53,54,49,60,50,50,59,56,61,79,74,109

Sequence (126 aa):
MYIDSASRSLTEYDYKKALDLTDFVQDMERRDELRLRVWCACIRRDDWSTCRVDAPADEMQDKMFFRLLDLVHLMGGDLELLLPPVEDILTAPELAELVSDPRFHFIIKYGYECVDATRNDIIETS

Mean predicted aligned error: 6.03 Å

Radius of gyration: 15.63 Å; Cα contacts (8 Å, |Δi|>4): 97; chains: 1; bounding box: 50×29×37 Å

Nearest PDB structures (foldseek):
  7tdz-assembly1_I  TM=9.023E-01  e=7.394E-05  Xenopus laevis
  7tdz-assembly1_i  TM=9.023E-01  e=7.394E-05  Xenopus laevis
  3ecs-assembly1_H  TM=3.792E-01  e=8.317E+00  Homo sapiens
  8pv8-assembly1_CS  TM=2.374E-01  e=7.472E+00  Thermochaetoides thermophila DSM 1495

Organism: NCBI:txid116150